Protein AF-A0A9P9EEC3-F1 (afdb_monomer)

Secondary structure (DSSP, 8-state):
--HHHHHHH-HHHHHHHHH-TT---PPPS----EE--TTSSSS-EE-GGG-S----HHHIIIIIHHHHHHHHHHHHHHTT---GGG---PPPPSSHHHHHHHHHHHHHTT--HHHHHHHHHHHHHHHHHS-GGGS-HHHHIIIIIHHHTTSS----HHHHHHHHHHTTS-TTT-

pLDDT: mean 82.29, std 14.38, range [47.62, 96.19]

Organism: NCBI:txid256645

Structure (mmCIF, N/CA/C/O backbone):
data_AF-A0A9P9EEC3-F1
#
_entry.id   AF-A0A9P9EEC3-F1
#
loop_
_atom_site.group_PDB
_atom_site.id
_atom_site.type_symbol
_atom_site.label_atom_id
_atom_site.label_alt_id
_atom_site.label_comp_id
_atom_site.label_asym_id
_atom_site.label_entity_id
_atom_site.label_seq_id
_atom_site.pdbx_PDB_ins_code
_atom_site.Cartn_x
_atom_site.Cartn_y
_atom_site.Cartn_z
_atom_site.occupancy
_atom_site.B_iso_or_equiv
_atom_site.auth_seq_id
_atom_site.auth_comp_id
_atom_site.auth_asym_id
_atom_site.auth_atom_id
_atom_site.pdbx_PDB_model_num
ATOM 1 N N . ILE A 1 1 ? -15.130 5.545 12.408 1.00 82.06 1 ILE A N 1
ATOM 2 C CA . ILE A 1 1 ? -14.610 4.165 12.351 1.00 82.06 1 ILE A CA 1
ATOM 3 C C . ILE A 1 1 ? -14.249 3.782 13.769 1.00 82.06 1 ILE A C 1
ATOM 5 O O . ILE A 1 1 ? -13.413 4.462 14.359 1.00 82.06 1 ILE A O 1
ATOM 9 N N . ASP A 1 2 ? -14.898 2.763 14.319 1.00 87.19 2 ASP A N 1
ATOM 10 C CA . ASP A 1 2 ? -14.586 2.257 15.653 1.00 87.19 2 ASP A CA 1
ATOM 11 C C . ASP A 1 2 ? -13.148 1.716 15.764 1.00 87.19 2 ASP A C 1
ATOM 13 O O . ASP A 1 2 ? -12.596 1.123 14.827 1.00 87.19 2 ASP A O 1
ATOM 17 N N . ARG A 1 3 ? -12.556 1.875 16.951 1.00 87.31 3 ARG A N 1
ATOM 18 C CA . ARG A 1 3 ? -11.206 1.405 17.284 1.00 87.31 3 ARG A CA 1
ATOM 19 C C . ARG A 1 3 ? -11.064 -0.096 17.045 1.00 87.31 3 ARG A C 1
ATOM 21 O O . ARG A 1 3 ? -10.079 -0.529 16.450 1.00 87.31 3 ARG A O 1
ATOM 28 N N . ASN A 1 4 ? -12.057 -0.895 17.435 1.00 86.75 4 ASN A N 1
ATOM 29 C CA . ASN A 1 4 ? -11.988 -2.349 17.272 1.00 86.75 4 ASN A CA 1
ATOM 30 C C . ASN A 1 4 ? -12.071 -2.760 15.798 1.00 86.75 4 ASN A C 1
ATOM 32 O O . ASN A 1 4 ? -11.567 -3.813 15.404 1.00 86.75 4 ASN A O 1
ATOM 36 N N . THR A 1 5 ? -12.712 -1.950 14.955 1.00 87.94 5 THR A N 1
ATOM 37 C CA . THR A 1 5 ? -12.687 -2.150 13.502 1.00 87.94 5 THR A CA 1
ATOM 38 C C . THR A 1 5 ? -11.284 -1.939 12.957 1.00 87.94 5 THR A C 1
ATOM 40 O O . THR A 1 5 ? -10.775 -2.831 12.279 1.00 87.94 5 THR A O 1
ATOM 43 N N . LEU A 1 6 ? -10.621 -0.840 13.324 1.00 88.81 6 LEU A N 1
ATOM 44 C CA . LEU A 1 6 ? -9.242 -0.578 12.907 1.00 88.81 6 LEU A CA 1
ATOM 45 C C . LEU A 1 6 ? -8.282 -1.685 13.361 1.00 88.81 6 LEU A C 1
ATOM 47 O O . LEU A 1 6 ? -7.542 -2.205 12.533 1.00 88.81 6 LEU A O 1
ATOM 51 N N . MET A 1 7 ? -8.355 -2.118 14.624 1.00 88.94 7 MET A N 1
ATOM 52 C CA . MET A 1 7 ? -7.495 -3.186 15.165 1.00 88.94 7 MET A CA 1
ATOM 53 C C . MET A 1 7 ? -7.683 -4.551 14.481 1.00 88.94 7 MET A C 1
ATOM 55 O O . MET A 1 7 ? -6.806 -5.406 14.556 1.00 88.94 7 MET A O 1
ATOM 59 N N . VAL A 1 8 ? -8.825 -4.795 13.833 1.00 87.44 8 VAL A N 1
ATOM 60 C CA . VAL A 1 8 ? -9.035 -6.030 13.057 1.00 87.44 8 VAL A CA 1
ATOM 61 C C . VAL A 1 8 ? -8.481 -5.908 11.644 1.00 87.44 8 VAL A C 1
ATOM 63 O O . VAL A 1 8 ? -8.000 -6.893 11.087 1.00 87.44 8 VAL A O 1
ATOM 66 N N . CYS A 1 9 ? -8.552 -4.719 11.055 1.00 88.56 9 CYS A N 1
ATOM 67 C CA . CYS A 1 9 ? -8.164 -4.504 9.666 1.00 88.56 9 CYS A CA 1
ATOM 68 C C . CYS A 1 9 ? -6.687 -4.122 9.487 1.00 88.56 9 CYS A C 1
ATOM 70 O O . CYS A 1 9 ? -6.190 -4.189 8.365 1.00 88.56 9 CYS A O 1
ATOM 72 N N . SER A 1 10 ? -6.004 -3.705 10.555 1.00 91.88 10 SER A N 1
ATOM 73 C CA . SER A 1 10 ? -4.650 -3.150 10.528 1.00 91.88 10 SER A CA 1
ATOM 74 C C . SER A 1 10 ? -3.812 -3.708 11.681 1.00 91.88 10 SER A C 1
ATOM 76 O O . SER A 1 10 ? -4.183 -3.546 12.846 1.00 91.88 10 SER A O 1
ATOM 78 N N . GLY A 1 11 ? -2.678 -4.340 11.351 1.00 90.19 11 GLY A N 1
ATOM 79 C CA . GLY A 1 11 ? -1.680 -4.787 12.333 1.00 90.19 11 GLY A CA 1
ATOM 80 C C . GLY A 1 11 ? -1.130 -3.618 13.147 1.00 90.19 11 GLY A C 1
ATOM 81 O O . GLY A 1 11 ? -1.226 -3.628 14.371 1.00 90.19 11 GLY A O 1
ATOM 82 N N . LEU A 1 12 ? -0.748 -2.533 12.464 1.00 90.56 12 LEU A N 1
ATOM 83 C CA . LEU A 1 12 ? -0.300 -1.291 13.095 1.00 90.56 12 LEU A CA 1
ATOM 84 C C . LEU A 1 12 ? -1.318 -0.757 14.114 1.00 90.56 12 LEU A C 1
ATOM 86 O O . LEU A 1 12 ? -0.950 -0.382 15.225 1.00 90.56 12 LEU A O 1
ATOM 90 N N . ALA A 1 13 ? -2.602 -0.702 13.748 1.00 91.38 13 ALA A N 1
ATOM 91 C CA . ALA A 1 13 ? -3.648 -0.224 14.647 1.00 91.38 13 ALA A CA 1
ATOM 92 C C . ALA A 1 13 ? -3.801 -1.140 15.863 1.00 91.38 13 ALA A C 1
ATOM 94 O O . ALA A 1 13 ? -3.978 -0.654 16.980 1.00 91.38 13 ALA A O 1
ATOM 95 N N . LYS A 1 14 ? -3.744 -2.459 15.644 1.00 91.94 14 LYS A N 1
ATOM 96 C CA . LYS A 1 14 ? -3.794 -3.453 16.713 1.00 91.94 14 LYS A CA 1
ATOM 97 C C . LYS A 1 14 ? -2.667 -3.214 17.706 1.00 91.94 14 LYS A C 1
ATOM 99 O O . LYS A 1 14 ? -2.951 -3.014 18.881 1.00 91.94 14 LYS A O 1
ATOM 104 N N . ASP A 1 15 ? -1.435 -3.153 17.224 1.00 91.50 15 ASP A N 1
ATOM 105 C CA . ASP A 1 15 ? -0.260 -2.973 18.067 1.00 91.50 15 ASP A CA 1
ATOM 106 C C . ASP A 1 15 ? -0.320 -1.628 18.799 1.00 91.50 15 ASP A C 1
ATOM 108 O O . ASP A 1 15 ? -0.215 -1.584 20.025 1.00 91.50 15 ASP A O 1
ATOM 112 N N . TYR A 1 16 ? -0.601 -0.535 18.085 1.00 92.56 16 TYR A N 1
ATOM 113 C CA . TYR A 1 16 ? -0.680 0.804 18.669 1.00 92.56 16 TYR A CA 1
ATOM 114 C C . TYR A 1 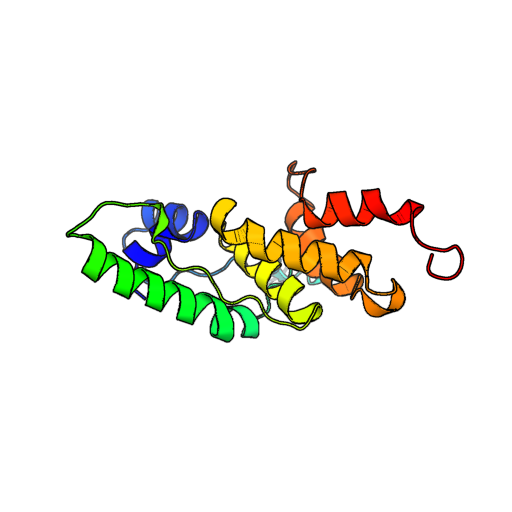16 ? -1.716 0.899 19.797 1.00 92.56 16 TYR A C 1
ATOM 116 O O . TYR A 1 16 ? -1.395 1.358 20.891 1.00 92.56 16 TYR A O 1
ATOM 124 N N . PHE A 1 17 ? -2.953 0.450 19.566 1.00 93.50 17 PHE A N 1
ATOM 125 C CA . PHE A 1 17 ? -4.014 0.539 20.574 1.00 93.50 17 PHE A CA 1
ATOM 126 C C . PHE A 1 17 ? -3.887 -0.508 21.685 1.00 93.50 17 PHE A C 1
ATOM 128 O O . PHE A 1 17 ? -4.435 -0.298 22.766 1.00 93.50 17 PHE A O 1
ATOM 135 N N . THR A 1 18 ? -3.169 -1.613 21.458 1.00 91.81 18 THR A N 1
ATOM 136 C CA . THR A 1 18 ? -2.804 -2.549 22.530 1.00 91.81 18 THR A CA 1
ATOM 137 C C . THR A 1 18 ? -1.846 -1.899 23.528 1.00 91.81 18 THR A C 1
ATOM 139 O O . THR A 1 18 ? -2.042 -2.060 24.730 1.00 91.81 18 THR A O 1
ATOM 142 N N . TRP A 1 19 ? -0.858 -1.131 23.058 1.00 91.50 19 TRP A N 1
ATOM 143 C CA . TRP A 1 19 ? 0.096 -0.436 23.933 1.00 91.50 19 TRP A CA 1
ATOM 144 C C . TRP A 1 19 ? -0.410 0.916 24.459 1.00 91.50 19 TRP A C 1
ATOM 146 O O . TRP A 1 19 ? 0.055 1.373 25.502 1.00 91.50 19 TRP A O 1
ATOM 156 N N . HIS A 1 20 ? -1.374 1.538 23.775 1.00 91.00 20 HIS A N 1
ATOM 157 C CA . HIS A 1 20 ? -1.944 2.844 24.126 1.00 91.00 20 HIS A CA 1
ATOM 158 C C . HIS A 1 20 ? -3.487 2.820 24.162 1.00 91.00 20 HIS A C 1
ATOM 160 O O . HIS A 1 20 ? -4.145 3.428 23.307 1.00 91.00 20 HIS A O 1
ATOM 166 N N . PRO A 1 21 ? -4.100 2.113 25.130 1.00 91.38 21 PRO A N 1
ATOM 167 C CA . PRO A 1 21 ? -5.548 1.893 25.174 1.00 91.38 21 PRO A CA 1
ATOM 168 C C . PRO A 1 21 ? -6.370 3.172 25.398 1.00 91.38 21 PRO A C 1
ATOM 170 O O . PRO A 1 21 ? -7.550 3.211 25.050 1.00 91.38 21 PRO A O 1
ATOM 173 N N . GLU A 1 22 ? -5.775 4.217 25.968 1.00 92.69 22 GLU A N 1
ATOM 174 C CA . GLU A 1 22 ? -6.401 5.518 26.213 1.00 92.69 22 GLU A CA 1
ATOM 175 C C . GLU A 1 22 ? -6.454 6.413 24.967 1.00 92.69 22 GLU A C 1
ATOM 177 O O . GLU A 1 22 ? -7.176 7.413 24.940 1.00 92.69 22 GLU A O 1
ATOM 182 N N . LYS A 1 23 ? -5.686 6.084 23.923 1.00 90.69 23 LYS A N 1
ATOM 183 C CA . LYS A 1 23 ? -5.640 6.882 22.698 1.00 90.69 23 LYS A CA 1
ATOM 184 C C . LYS A 1 23 ? -6.845 6.580 21.814 1.00 90.69 23 LYS A C 1
ATOM 186 O O . LYS A 1 23 ? -7.247 5.436 21.625 1.00 90.69 23 LYS A O 1
ATOM 191 N N . LEU A 1 24 ? -7.386 7.645 21.226 1.00 88.56 24 LEU A N 1
ATOM 192 C CA . LEU A 1 24 ? -8.535 7.590 20.313 1.00 88.56 24 LEU A CA 1
ATOM 193 C C . LEU A 1 24 ? -8.141 7.758 18.842 1.00 88.56 24 LEU A C 1
ATOM 195 O O . LEU A 1 24 ? -8.940 7.488 17.951 1.00 88.56 24 LEU A O 1
ATOM 199 N N . HIS A 1 25 ? -6.912 8.204 18.584 1.00 87.88 25 HIS A N 1
ATOM 200 C CA . HIS A 1 25 ? -6.435 8.534 17.249 1.00 87.88 25 HIS A CA 1
ATOM 201 C C . HIS A 1 25 ? -5.224 7.674 16.911 1.00 87.88 25 HIS A C 1
ATOM 203 O O . HIS A 1 25 ? -4.263 7.625 17.676 1.00 87.88 25 HIS A O 1
ATOM 209 N N . LEU A 1 26 ? -5.277 7.022 15.751 1.00 86.50 26 LEU A N 1
ATOM 210 C CA . LEU A 1 26 ? -4.122 6.369 15.154 1.00 86.50 26 LEU A CA 1
ATOM 211 C C . LEU A 1 26 ? -3.415 7.377 14.250 1.00 86.50 26 LEU A C 1
ATOM 213 O O . LEU A 1 26 ? -4.001 7.868 13.283 1.00 86.50 26 LEU A O 1
ATOM 217 N N . HIS A 1 27 ? -2.153 7.661 14.546 1.00 82.44 27 HIS A N 1
ATOM 218 C CA . HIS A 1 27 ? -1.298 8.427 13.650 1.00 82.44 27 HIS A CA 1
ATOM 219 C C . HIS A 1 27 ? -0.538 7.455 12.754 1.00 82.44 27 HIS A C 1
ATOM 221 O O . HIS A 1 27 ? 0.180 6.588 13.247 1.00 82.44 27 HIS A O 1
ATOM 227 N N . LEU A 1 28 ? -0.696 7.590 11.436 1.00 74.62 28 LEU A N 1
ATOM 228 C CA . LEU A 1 28 ? 0.130 6.833 10.502 1.00 74.62 28 LEU A CA 1
ATOM 229 C C . LEU A 1 28 ? 1.582 7.312 10.602 1.00 74.62 28 LEU A C 1
ATOM 231 O O . LEU A 1 28 ? 1.796 8.517 10.774 1.00 74.62 28 LEU A O 1
ATOM 235 N N . PRO A 1 29 ? 2.572 6.417 10.439 1.00 63.72 29 PRO A N 1
ATOM 236 C CA . PRO A 1 29 ? 3.988 6.765 10.442 1.00 63.72 29 PRO A CA 1
ATOM 237 C C . PRO A 1 29 ? 4.385 7.467 9.133 1.00 63.72 29 PRO A C 1
ATOM 239 O O . PRO A 1 29 ? 5.311 7.062 8.441 1.00 63.72 29 PRO A O 1
ATOM 242 N N . VAL A 1 30 ? 3.688 8.552 8.791 1.00 60.69 30 VAL A N 1
ATOM 243 C CA . VAL A 1 30 ? 4.114 9.556 7.809 1.00 60.69 30 VAL A CA 1
ATOM 244 C C . VAL A 1 30 ? 4.967 10.579 8.556 1.00 60.69 30 VAL A C 1
ATOM 246 O O . VAL A 1 30 ? 4.695 11.776 8.584 1.00 60.69 30 VAL A O 1
ATOM 249 N N . THR A 1 31 ? 5.959 10.089 9.290 1.00 52.91 31 THR A N 1
ATOM 250 C CA . THR A 1 31 ? 6.865 10.938 10.054 1.00 52.91 31 THR A CA 1
ATOM 251 C C . THR A 1 31 ? 8.181 11.001 9.318 1.00 52.91 31 THR A C 1
ATOM 253 O O . THR A 1 31 ? 8.878 9.998 9.181 1.00 52.91 31 THR A O 1
ATOM 256 N N . TYR A 1 32 ? 8.525 12.207 8.870 1.00 52.88 32 TYR A N 1
ATOM 257 C CA . TYR A 1 32 ? 9.890 12.520 8.486 1.00 52.88 32 TYR A CA 1
ATOM 258 C C . TYR A 1 32 ? 10.825 12.146 9.646 1.00 52.88 32 TYR A C 1
ATOM 260 O O . TYR A 1 32 ? 10.536 12.522 10.791 1.00 52.88 32 TYR A O 1
ATOM 268 N N . PRO A 1 33 ? 11.923 11.425 9.386 1.00 51.84 33 PRO A N 1
ATOM 269 C CA . PRO A 1 33 ? 12.913 11.120 10.399 1.00 51.84 33 PRO A CA 1
ATOM 270 C C . PRO A 1 33 ? 13.409 12.405 11.039 1.00 51.84 33 PRO A C 1
ATOM 272 O O . PRO A 1 33 ? 13.699 13.406 10.373 1.00 51.84 33 PRO A O 1
ATOM 275 N N . ARG A 1 34 ? 13.466 12.365 12.366 1.00 54.34 34 ARG A N 1
ATOM 276 C CA . ARG A 1 34 ? 13.983 13.443 13.196 1.00 54.34 34 ARG A CA 1
ATOM 277 C C . ARG A 1 34 ? 15.316 12.973 13.748 1.00 54.34 34 ARG A C 1
ATOM 279 O O . ARG A 1 34 ? 15.363 11.927 14.390 1.00 54.34 34 ARG A O 1
ATOM 286 N N . LYS A 1 35 ? 16.381 13.743 13.535 1.00 52.09 35 LYS A N 1
ATOM 287 C CA . LYS A 1 35 ? 17.654 13.540 14.236 1.00 52.09 35 LYS A CA 1
ATOM 288 C C . LYS A 1 35 ? 17.836 14.648 15.265 1.00 52.09 35 LYS A C 1
ATOM 290 O O . LYS A 1 35 ? 17.524 15.805 14.971 1.00 52.09 35 LYS A O 1
ATOM 295 N N . HIS A 1 36 ? 18.330 14.302 16.452 1.00 53.34 36 HIS A N 1
ATOM 296 C CA . HIS A 1 36 ? 18.789 15.304 17.409 1.00 53.34 36 HIS A CA 1
ATOM 297 C C . HIS A 1 36 ? 19.878 16.157 16.754 1.00 53.34 36 HIS A C 1
ATOM 299 O O . HIS A 1 36 ? 20.818 15.625 16.160 1.00 53.34 36 HIS A O 1
ATOM 305 N N . ALA A 1 37 ? 19.699 17.475 16.790 1.00 56.84 37 ALA A N 1
ATOM 306 C CA . ALA A 1 37 ? 20.731 18.396 16.346 1.00 56.84 37 ALA A CA 1
ATOM 307 C C . ALA A 1 37 ? 21.700 18.601 17.513 1.00 56.84 37 ALA A C 1
ATOM 309 O O . ALA A 1 37 ? 21.364 19.280 18.484 1.00 56.84 37 ALA A O 1
ATOM 310 N N . ASP A 1 38 ? 22.878 17.987 17.433 1.00 57.97 38 ASP A N 1
ATOM 311 C CA . ASP A 1 38 ? 23.921 18.186 18.436 1.00 57.97 38 ASP A CA 1
ATOM 312 C C . ASP A 1 38 ? 24.312 19.671 18.476 1.00 57.97 38 ASP A C 1
ATOM 314 O O . ASP A 1 38 ? 24.753 20.245 17.480 1.00 57.97 38 ASP A O 1
ATOM 318 N N . GLY A 1 39 ? 24.114 20.305 19.634 1.00 59.88 39 GLY A N 1
ATOM 319 C CA . GLY A 1 39 ? 24.606 21.655 19.915 1.00 59.88 39 GLY A CA 1
ATOM 320 C C . GLY A 1 39 ? 23.797 22.831 19.350 1.00 59.88 39 GLY A C 1
ATOM 321 O O . GLY A 1 39 ? 24.302 23.951 19.390 1.00 59.88 39 GLY A O 1
ATOM 322 N N . SER A 1 40 ? 22.567 22.638 18.853 1.00 55.22 40 SER A N 1
ATOM 323 C CA . SER A 1 40 ? 21.706 23.748 18.393 1.00 55.22 40 SER A CA 1
ATOM 324 C C . SER A 1 40 ? 20.512 24.004 19.324 1.00 55.22 40 SER A C 1
ATOM 326 O O . SER A 1 40 ? 20.010 23.084 19.965 1.00 55.22 40 SER A O 1
ATOM 328 N N . THR A 1 41 ? 20.007 25.242 19.374 1.00 58.28 41 THR A N 1
ATOM 329 C CA . THR A 1 41 ? 18.781 25.608 20.117 1.00 58.28 41 THR A CA 1
ATOM 330 C C . THR A 1 41 ? 17.506 24.965 19.553 1.00 58.28 41 THR A C 1
ATOM 332 O O . THR A 1 41 ? 16.475 24.974 20.223 1.00 58.28 41 THR A O 1
ATOM 335 N N . GLN A 1 42 ? 17.553 24.383 18.348 1.00 54.88 42 GLN A N 1
ATOM 336 C CA . GLN A 1 42 ? 16.492 23.533 17.809 1.00 54.88 42 GLN A CA 1
ATOM 337 C C . GLN A 1 42 ? 16.788 22.063 18.132 1.00 54.88 42 GLN A C 1
ATOM 339 O O . GLN A 1 42 ? 17.804 21.514 17.725 1.00 54.88 42 GLN A O 1
ATOM 344 N N . CYS A 1 43 ? 15.882 21.387 18.840 1.00 53.12 43 CYS A N 1
ATOM 345 C CA . CYS A 1 43 ? 16.134 20.032 19.350 1.00 53.12 43 CYS A CA 1
ATOM 346 C C . CYS A 1 43 ? 16.139 18.937 18.263 1.00 53.12 43 CYS A C 1
ATOM 348 O O . CYS A 1 43 ? 16.537 17.805 18.542 1.00 53.12 43 CYS A O 1
ATOM 350 N N . TYR A 1 44 ? 15.678 19.250 17.044 1.00 52.97 44 TYR A N 1
ATOM 351 C CA . TYR A 1 44 ? 15.490 18.289 15.956 1.00 52.97 44 TYR A CA 1
ATOM 352 C C . TYR A 1 44 ? 15.748 18.924 14.587 1.00 52.97 44 TYR A C 1
ATOM 354 O O . TYR A 1 44 ? 15.269 20.022 14.316 1.00 52.97 44 TYR A O 1
ATOM 362 N N . THR A 1 45 ? 16.412 18.190 13.693 1.00 56.75 45 THR A N 1
ATOM 363 C CA . THR A 1 45 ? 16.435 18.480 12.249 1.00 56.75 45 THR A CA 1
ATOM 364 C C . THR A 1 45 ? 15.558 17.474 11.506 1.00 56.75 45 THR A C 1
ATOM 366 O O . THR A 1 45 ? 15.653 16.265 11.729 1.00 56.75 45 THR A O 1
ATOM 369 N N . ILE A 1 46 ? 14.670 17.980 10.644 1.00 56.69 46 ILE A N 1
ATOM 370 C CA . ILE A 1 46 ? 13.834 17.165 9.755 1.00 56.69 46 ILE A CA 1
ATOM 371 C C . ILE A 1 46 ? 14.679 16.810 8.533 1.00 56.69 46 ILE A C 1
ATOM 373 O O . ILE A 1 46 ? 15.032 17.697 7.756 1.00 56.69 46 ILE A O 1
ATOM 377 N N . ARG A 1 47 ? 14.996 15.526 8.344 1.00 56.56 47 ARG A N 1
ATOM 378 C CA . ARG A 1 47 ? 15.671 15.058 7.128 1.00 56.56 47 ARG A CA 1
ATOM 379 C C . ARG A 1 47 ? 14.628 14.640 6.105 1.00 56.56 47 ARG A C 1
ATOM 381 O O . ARG A 1 47 ? 14.013 13.584 6.221 1.00 56.56 47 ARG A O 1
ATOM 388 N N . GLN A 1 48 ? 14.416 15.499 5.111 1.00 50.34 48 GLN A N 1
ATOM 389 C CA . GLN A 1 48 ? 13.455 15.247 4.035 1.00 50.34 48 GLN A CA 1
ATOM 390 C C . GLN A 1 48 ? 13.833 14.003 3.206 1.00 50.34 48 GLN A C 1
ATOM 392 O O . GLN A 1 48 ? 12.940 13.266 2.793 1.00 50.34 48 GLN A O 1
ATOM 397 N N . ASP A 1 49 ? 15.131 13.709 3.065 1.00 49.47 49 ASP A N 1
ATOM 398 C CA . ASP A 1 49 ? 15.647 12.602 2.238 1.00 49.47 49 ASP A CA 1
ATOM 399 C C . ASP A 1 49 ? 15.642 11.222 2.921 1.00 49.47 49 ASP A C 1
ATOM 401 O O . ASP A 1 49 ? 15.902 10.204 2.279 1.00 49.47 49 ASP A O 1
ATOM 405 N N . GLU A 1 50 ? 15.346 11.158 4.221 1.00 55.09 50 GLU A N 1
ATOM 406 C CA . GLU A 1 50 ? 15.346 9.903 4.987 1.00 55.09 50 GLU A CA 1
ATOM 407 C C . GLU A 1 50 ? 13.925 9.332 5.194 1.00 55.09 50 GLU A C 1
ATOM 409 O O . GLU A 1 50 ? 13.754 8.346 5.908 1.00 55.09 50 GLU A O 1
ATOM 414 N N . ALA A 1 51 ? 12.894 9.940 4.594 1.00 58.78 51 ALA A N 1
ATOM 415 C CA . ALA A 1 51 ? 11.489 9.606 4.833 1.00 58.78 51 ALA A CA 1
ATOM 416 C C . ALA A 1 51 ? 11.178 8.093 4.765 1.00 58.78 51 ALA A C 1
ATOM 418 O O . ALA A 1 51 ? 11.498 7.419 3.782 1.00 58.78 51 ALA A O 1
ATOM 419 N N . PHE A 1 52 ? 10.475 7.590 5.792 1.00 65.44 52 PHE A N 1
ATOM 420 C CA . PHE A 1 52 ? 9.693 6.355 5.680 1.00 65.44 52 PHE A CA 1
ATOM 421 C C . PHE A 1 52 ? 8.701 6.535 4.524 1.00 65.44 52 PHE A C 1
ATOM 423 O O . PHE A 1 52 ? 8.218 7.649 4.323 1.00 65.44 52 PHE A O 1
ATOM 430 N N . GLY A 1 53 ? 8.461 5.474 3.745 1.00 75.00 53 GLY A N 1
ATOM 431 C CA . GLY A 1 53 ? 7.737 5.518 2.468 1.00 75.00 53 GLY A CA 1
ATOM 432 C C . GLY A 1 53 ? 6.582 6.529 2.410 1.00 75.00 53 GLY A C 1
ATOM 433 O O . GLY A 1 53 ? 5.804 6.686 3.350 1.00 75.00 53 GLY A O 1
ATOM 434 N N . HIS A 1 54 ? 6.474 7.263 1.302 1.00 81.94 54 HIS A N 1
ATOM 435 C CA . HIS A 1 54 ? 5.431 8.275 1.160 1.00 81.94 54 HIS A CA 1
ATOM 436 C C . HIS A 1 54 ? 4.034 7.634 1.124 1.00 81.94 54 HIS A C 1
ATOM 438 O O . HIS A 1 54 ? 3.774 6.738 0.319 1.00 81.94 54 HIS A O 1
ATOM 444 N N . VAL A 1 55 ? 3.110 8.160 1.932 1.00 82.88 55 VAL A N 1
ATOM 445 C CA . VAL A 1 55 ? 1.697 7.763 1.931 1.00 82.88 55 VAL A CA 1
ATOM 446 C C . VAL A 1 55 ? 0.841 8.951 1.511 1.00 82.88 55 VAL A C 1
ATOM 448 O O . VAL A 1 55 ? 0.805 9.971 2.200 1.00 82.88 55 VAL A O 1
ATOM 451 N N . ALA A 1 56 ? 0.135 8.806 0.389 1.00 83.94 56 ALA A N 1
ATOM 452 C CA . ALA A 1 56 ? -0.799 9.818 -0.087 1.00 83.94 56 ALA A CA 1
ATOM 453 C C . ALA A 1 56 ? -2.101 9.789 0.728 1.00 83.94 56 ALA A C 1
ATOM 455 O O . ALA A 1 56 ? -2.552 8.734 1.186 1.00 83.94 56 ALA A O 1
ATOM 456 N N . ARG A 1 57 ? -2.724 10.957 0.896 1.00 85.44 57 ARG A N 1
ATOM 457 C CA . ARG A 1 57 ? -3.954 11.116 1.684 1.00 85.44 57 ARG A CA 1
ATOM 458 C C . ARG A 1 57 ? -5.177 10.610 0.923 1.00 85.44 57 ARG A C 1
ATOM 460 O O . ARG A 1 57 ? -6.083 10.024 1.513 1.00 85.44 57 ARG A O 1
ATOM 467 N N . GLU A 1 58 ? -5.201 10.842 -0.379 1.00 87.81 58 GLU A N 1
ATOM 468 C CA . GLU A 1 58 ? -6.338 10.622 -1.268 1.00 87.81 58 GLU A CA 1
ATOM 469 C C . GLU A 1 58 ? -6.777 9.146 -1.292 1.00 87.81 58 GLU A C 1
ATOM 471 O O . GLU A 1 58 ? -7.951 8.897 -1.006 1.00 87.81 58 GLU A O 1
ATOM 476 N N . PRO A 1 59 ? -5.882 8.147 -1.467 1.00 86.88 59 PRO A N 1
ATOM 477 C CA . PRO A 1 59 ? -6.287 6.740 -1.472 1.00 86.88 59 PRO A CA 1
ATOM 478 C C . PRO A 1 59 ? -6.836 6.254 -0.128 1.00 86.88 59 PRO A C 1
ATOM 480 O O . PRO A 1 59 ? -7.693 5.369 -0.086 1.00 86.88 59 PRO A O 1
ATOM 483 N N . ILE A 1 60 ? -6.363 6.824 0.988 1.00 88.62 60 ILE A N 1
ATOM 484 C CA . ILE A 1 60 ? -6.894 6.492 2.314 1.00 88.62 60 ILE A CA 1
ATOM 485 C C . ILE A 1 60 ? -8.359 6.918 2.385 1.00 88.62 60 ILE A C 1
ATOM 487 O O . ILE A 1 60 ? -9.215 6.137 2.796 1.00 88.62 60 ILE A O 1
ATOM 491 N N . ILE A 1 61 ? -8.649 8.150 1.971 1.00 90.31 61 ILE A N 1
ATOM 492 C CA . ILE A 1 61 ? -9.995 8.719 2.041 1.00 90.31 61 ILE A CA 1
ATOM 493 C C . ILE A 1 61 ? -10.937 8.039 1.056 1.00 90.31 61 ILE A C 1
ATOM 495 O O . ILE A 1 61 ? -12.076 7.756 1.413 1.00 90.31 61 ILE A O 1
ATOM 499 N N . GLN A 1 62 ? -10.471 7.779 -0.161 1.00 93.06 62 GLN A N 1
ATOM 500 C CA . GLN A 1 62 ? -11.310 7.273 -1.243 1.00 93.06 62 GLN A CA 1
ATOM 501 C C . GLN A 1 62 ? -11.546 5.764 -1.163 1.00 93.06 62 GLN A C 1
ATOM 503 O O . GLN A 1 62 ? -12.639 5.320 -1.489 1.00 93.06 62 GLN A O 1
ATOM 508 N N . HIS A 1 63 ? -10.572 4.974 -0.698 1.00 93.62 63 HIS A N 1
ATOM 509 C CA . HIS A 1 63 ? -10.680 3.510 -0.738 1.00 93.62 63 HIS A CA 1
ATOM 510 C C . HIS A 1 63 ? -10.661 2.864 0.648 1.00 93.62 63 HIS A C 1
ATOM 512 O O . HIS A 1 63 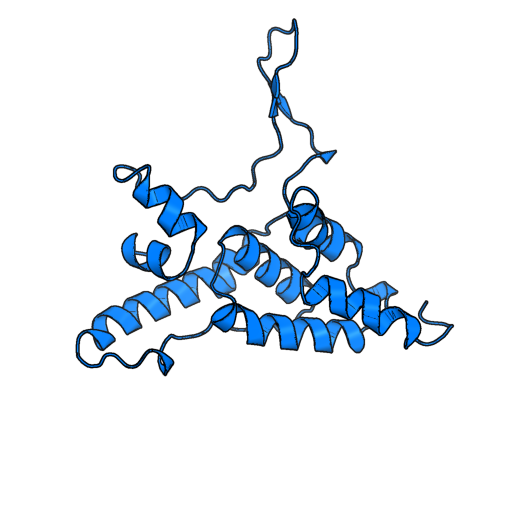? -11.474 1.981 0.927 1.00 93.62 63 HIS A O 1
ATOM 518 N N . LEU A 1 64 ? -9.769 3.297 1.548 1.00 92.12 64 LEU A N 1
ATOM 519 C CA . LEU A 1 64 ? -9.611 2.630 2.846 1.00 92.12 64 LEU A CA 1
ATOM 520 C C . LEU A 1 64 ? -10.695 3.017 3.854 1.00 92.12 64 LEU A C 1
ATOM 522 O O . LEU A 1 64 ? -11.241 2.136 4.511 1.00 92.12 64 LEU A O 1
ATOM 526 N N . ILE A 1 65 ? -11.052 4.299 3.972 1.00 92.44 65 ILE A N 1
ATOM 527 C CA . ILE A 1 65 ? -12.119 4.747 4.883 1.00 92.44 65 ILE A CA 1
ATOM 528 C C . ILE A 1 65 ? -13.473 4.103 4.525 1.00 92.44 65 ILE A C 1
ATOM 530 O O . ILE A 1 65 ? -14.126 3.567 5.433 1.00 92.44 65 ILE A O 1
ATOM 534 N N . PRO A 1 66 ? -13.903 4.074 3.246 1.00 94.50 66 PRO A N 1
ATOM 535 C CA . PRO A 1 66 ? -15.123 3.370 2.861 1.00 94.50 66 PRO A CA 1
ATOM 536 C C . PRO A 1 66 ? -15.044 1.874 3.152 1.00 94.50 66 PRO A C 1
ATOM 538 O O . PRO A 1 66 ? -15.993 1.307 3.694 1.00 94.50 66 PRO A O 1
ATOM 541 N N . TRP A 1 67 ? -13.897 1.246 2.883 1.00 93.38 67 TRP A N 1
ATOM 542 C CA . TRP A 1 67 ? -13.676 -0.161 3.202 1.00 93.38 67 TRP A CA 1
ATOM 543 C C . TRP A 1 67 ? -13.795 -0.447 4.704 1.00 93.38 67 TRP A C 1
ATOM 545 O O . TRP A 1 67 ? -14.537 -1.348 5.091 1.00 93.38 67 TRP A O 1
ATOM 555 N N . PHE A 1 68 ? -13.152 0.342 5.569 1.00 92.19 68 PHE A N 1
ATOM 556 C CA . PHE A 1 68 ? -13.282 0.193 7.020 1.00 92.19 68 PHE A CA 1
ATOM 55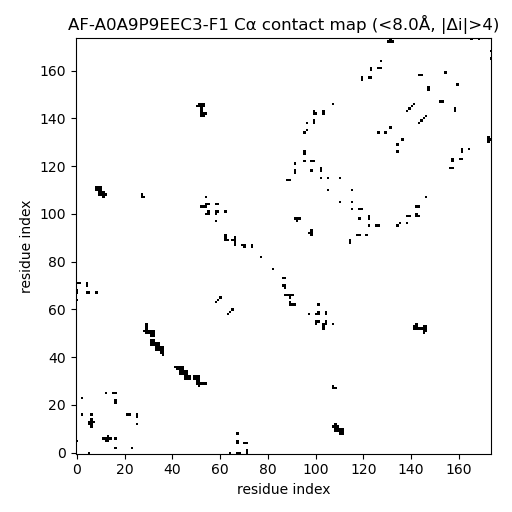7 C C . PHE A 1 68 ? -14.731 0.338 7.480 1.00 92.19 68 PHE A C 1
ATOM 559 O O . PHE A 1 68 ? -15.200 -0.452 8.296 1.00 92.19 68 PHE A O 1
ATOM 566 N N . THR A 1 69 ? -15.461 1.297 6.912 1.00 92.31 69 THR A N 1
ATOM 567 C CA . THR A 1 69 ? -16.886 1.501 7.203 1.00 92.31 69 THR A CA 1
ATOM 568 C C . THR A 1 69 ? -17.728 0.300 6.758 1.00 92.31 69 THR A C 1
ATOM 570 O O . THR A 1 69 ? -18.665 -0.101 7.447 1.00 92.31 69 THR A O 1
ATOM 573 N N . ALA A 1 70 ? -17.394 -0.321 5.624 1.00 90.44 70 ALA A N 1
ATOM 574 C CA . ALA A 1 70 ? -18.046 -1.543 5.165 1.00 90.44 70 ALA A CA 1
ATOM 575 C C . ALA A 1 70 ? -17.746 -2.733 6.088 1.00 90.44 70 ALA A C 1
ATOM 577 O O . ALA A 1 70 ? -18.656 -3.496 6.405 1.00 90.44 70 ALA A O 1
ATOM 578 N N . VAL A 1 71 ? -16.503 -2.878 6.565 1.00 89.25 71 VAL A N 1
ATOM 579 C CA . VAL A 1 71 ? -16.139 -3.915 7.545 1.00 89.25 71 VAL A CA 1
ATOM 580 C C . VAL A 1 71 ? -16.880 -3.702 8.865 1.00 89.25 71 VAL A C 1
ATOM 582 O O . VAL A 1 71 ? -17.370 -4.666 9.442 1.00 89.25 71 VAL A O 1
ATOM 585 N N . GLU A 1 72 ? -17.004 -2.462 9.333 1.00 88.81 72 GLU A N 1
ATOM 586 C CA . GLU A 1 72 ? -17.749 -2.113 10.549 1.00 88.81 72 GLU A CA 1
ATOM 587 C C . GLU A 1 72 ? -19.220 -2.543 10.451 1.00 88.81 72 GLU A C 1
ATOM 589 O O . GLU A 1 72 ? -19.721 -3.259 11.319 1.00 88.81 72 GLU A O 1
ATOM 594 N N . LYS A 1 73 ? -19.885 -2.209 9.338 1.00 86.56 73 LYS A N 1
ATOM 595 C CA . LYS A 1 73 ? -21.262 -2.646 9.048 1.00 86.56 73 LYS A CA 1
ATOM 596 C C . LYS A 1 73 ? -21.377 -4.169 8.917 1.00 86.56 73 LYS A C 1
ATOM 598 O O . LYS A 1 73 ? -22.341 -4.772 9.390 1.00 86.56 73 LYS A O 1
ATOM 603 N N . ALA A 1 74 ? -20.391 -4.811 8.291 1.00 83.31 74 ALA A N 1
ATOM 604 C CA . ALA A 1 74 ? -20.347 -6.264 8.167 1.00 83.31 74 ALA A CA 1
ATOM 605 C C . ALA A 1 74 ? -20.178 -6.936 9.537 1.00 83.31 74 ALA A C 1
ATOM 607 O O . ALA A 1 74 ? -20.836 -7.927 9.812 1.00 83.31 74 ALA A O 1
ATOM 608 N N . LYS A 1 75 ? -19.359 -6.389 10.440 1.00 76.62 75 LYS A N 1
ATOM 609 C CA . LYS A 1 75 ? -19.205 -6.922 11.801 1.00 76.62 75 LYS A CA 1
ATOM 610 C C . LYS A 1 75 ? -20.502 -6.860 12.598 1.00 76.62 75 LYS A C 1
ATOM 612 O O . LYS A 1 75 ? -20.872 -7.866 13.189 1.00 76.62 75 LYS A O 1
ATOM 617 N N . GLN A 1 76 ? -21.212 -5.733 12.541 1.00 69.38 76 GLN A N 1
ATOM 618 C CA . GLN A 1 76 ? -22.523 -5.583 13.185 1.00 69.38 76 GLN A CA 1
ATOM 619 C C . GLN A 1 76 ? -23.550 -6.611 12.675 1.00 69.38 76 GLN A C 1
ATOM 621 O O . GLN A 1 76 ? -24.459 -6.986 13.405 1.00 69.38 76 GLN A O 1
ATOM 626 N N . SER A 1 77 ? -23.393 -7.102 11.441 1.00 63.22 77 SER A N 1
ATOM 627 C CA . SER A 1 77 ? -24.247 -8.149 10.859 1.00 63.22 77 SER A CA 1
ATOM 628 C C . SER A 1 77 ? -23.683 -9.576 10.979 1.00 63.22 77 SER A C 1
ATOM 630 O O . SER A 1 77 ? -24.429 -10.535 10.804 1.00 63.22 77 SER A O 1
ATOM 632 N N . LEU A 1 78 ? -22.393 -9.750 11.294 1.00 57.00 78 LEU A N 1
ATOM 633 C CA . LEU A 1 78 ? -21.700 -11.046 11.400 1.00 57.00 78 LEU A CA 1
ATOM 634 C C . LEU A 1 78 ? -21.688 -11.631 12.820 1.00 57.00 78 LEU A C 1
ATOM 636 O O . LEU A 1 78 ? -21.312 -12.794 12.977 1.00 57.00 78 LEU A O 1
ATOM 640 N N . GLU A 1 79 ? -22.159 -10.906 13.841 1.00 55.97 79 GLU A N 1
ATOM 641 C CA . GLU A 1 79 ? -22.424 -11.482 15.175 1.00 55.97 79 GLU A CA 1
ATOM 642 C C . GLU A 1 79 ? -23.400 -12.679 15.122 1.00 55.97 79 GLU A C 1
ATOM 644 O O . GLU A 1 79 ? -23.445 -13.487 16.046 1.00 55.97 79 GLU A O 1
ATOM 649 N N . THR A 1 80 ? -24.101 -12.874 13.999 1.00 54.62 80 THR A N 1
ATOM 650 C CA . THR A 1 80 ? -24.996 -14.009 13.726 1.00 54.62 80 THR A CA 1
ATOM 651 C C . THR A 1 80 ? -24.390 -15.137 12.872 1.00 54.62 80 THR A C 1
ATOM 653 O O . THR A 1 80 ? -25.001 -16.200 12.786 1.00 54.62 80 THR A O 1
ATOM 656 N N . ASN A 1 81 ? -23.223 -14.978 12.222 1.00 47.62 81 ASN A N 1
ATOM 657 C CA . ASN A 1 81 ? -22.641 -16.040 11.378 1.00 47.62 81 ASN A CA 1
ATOM 658 C C . ASN A 1 81 ? -21.129 -15.848 11.120 1.00 47.62 81 ASN A C 1
ATOM 660 O O . ASN A 1 81 ? -20.719 -14.952 10.385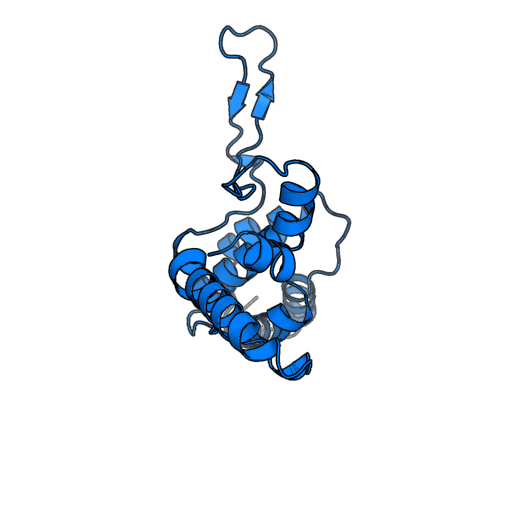 1.00 47.62 81 ASN A O 1
ATOM 664 N N . ARG A 1 82 ? -20.286 -16.713 11.700 1.00 53.44 82 ARG A N 1
ATOM 665 C CA . ARG A 1 82 ? -18.810 -16.616 11.690 1.00 53.44 82 ARG A CA 1
ATOM 666 C C . ARG A 1 82 ? -18.169 -17.180 10.413 1.00 53.44 82 ARG A C 1
ATOM 668 O O . ARG A 1 82 ? -17.381 -18.119 10.497 1.00 53.44 82 ARG A O 1
ATOM 675 N N . ASP A 1 83 ? -18.476 -16.628 9.241 1.00 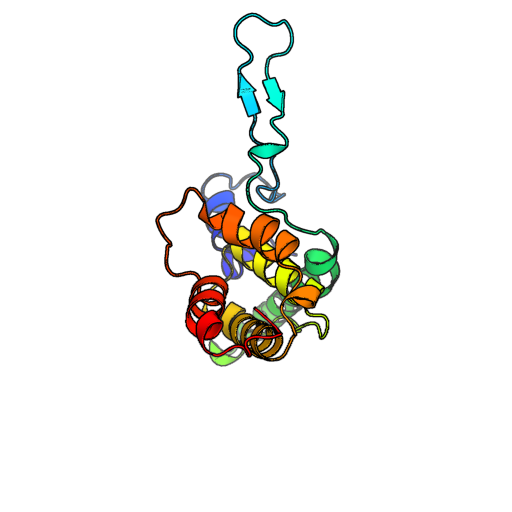56.78 83 ASP A N 1
ATOM 676 C CA . ASP A 1 83 ? -17.802 -17.049 8.002 1.00 56.78 83 ASP A CA 1
ATOM 677 C C . ASP A 1 83 ? -16.728 -16.027 7.558 1.00 56.78 83 ASP A C 1
ATOM 679 O O . ASP A 1 83 ? -17.068 -14.942 7.071 1.00 56.78 83 ASP A O 1
ATOM 683 N N . PRO A 1 84 ? -15.422 -16.329 7.708 1.00 53.19 84 PRO A N 1
ATOM 684 C CA . PRO A 1 84 ? -14.330 -15.401 7.395 1.00 53.19 84 PRO A CA 1
ATOM 685 C C . PRO A 1 84 ? -14.224 -15.036 5.903 1.00 53.19 84 PRO A C 1
ATOM 687 O O . PRO A 1 84 ? -13.543 -14.072 5.554 1.00 53.19 84 PRO A O 1
ATOM 690 N N . LYS A 1 85 ? -14.920 -15.749 5.005 1.00 56.56 85 LYS A N 1
ATOM 691 C CA . LYS A 1 85 ? -14.962 -15.433 3.565 1.00 56.56 85 LYS A CA 1
ATOM 692 C C . LYS A 1 85 ? -15.818 -14.207 3.213 1.00 56.56 85 LYS A C 1
ATOM 694 O O . LYS A 1 85 ? -15.753 -13.752 2.075 1.00 56.56 85 LYS A O 1
ATOM 699 N N . LYS A 1 86 ? -16.587 -13.652 4.158 1.00 68.19 86 LYS A N 1
ATOM 700 C CA . LYS A 1 86 ? -17.481 -12.497 3.938 1.00 68.19 86 LYS A CA 1
ATOM 701 C C . LYS A 1 86 ? -16.866 -11.127 4.249 1.00 68.19 86 LYS A C 1
ATOM 703 O O . LYS A 1 86 ? -17.579 -10.129 4.188 1.00 68.19 86 LYS A O 1
ATOM 708 N N . ILE A 1 87 ? -15.576 -11.044 4.589 1.00 76.00 87 ILE A N 1
ATOM 709 C CA . ILE A 1 87 ? -14.943 -9.745 4.865 1.00 76.00 87 ILE A CA 1
ATOM 710 C C . ILE A 1 87 ? -14.941 -8.915 3.568 1.00 76.00 87 ILE A C 1
ATOM 712 O O . ILE A 1 87 ? -14.375 -9.372 2.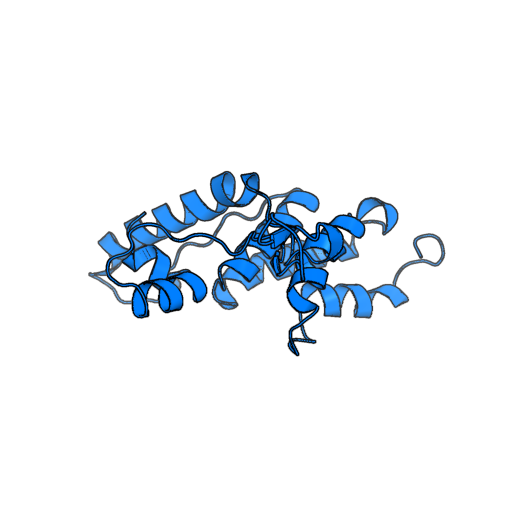567 1.00 76.00 87 ILE A O 1
ATOM 716 N N . PRO A 1 88 ? -15.562 -7.718 3.557 1.00 86.31 88 PRO A N 1
ATOM 717 C CA . PRO A 1 88 ? -15.575 -6.870 2.374 1.00 86.31 88 PRO A CA 1
ATOM 718 C C . PRO A 1 88 ? -14.148 -6.469 2.006 1.00 86.31 88 PRO A C 1
ATOM 720 O O . PRO A 1 88 ? -13.266 -6.392 2.864 1.00 86.31 88 PRO A O 1
ATOM 723 N N . ARG A 1 89 ? -13.913 -6.228 0.717 1.00 87.25 89 ARG A N 1
ATOM 724 C CA . ARG A 1 89 ? -12.599 -5.857 0.187 1.00 87.25 89 ARG A CA 1
ATOM 725 C C . ARG A 1 89 ? -12.592 -4.392 -0.244 1.00 87.25 89 ARG A C 1
ATOM 727 O O . ARG A 1 89 ? -13.645 -3.885 -0.628 1.00 87.25 89 ARG A O 1
ATOM 734 N N . PRO A 1 90 ? -11.435 -3.722 -0.169 1.00 89.88 90 PRO A N 1
ATOM 735 C CA . PRO A 1 90 ? -11.285 -2.382 -0.707 1.00 89.88 90 PRO A CA 1
ATOM 736 C C . PRO A 1 90 ? -11.453 -2.410 -2.227 1.00 89.88 90 PRO A C 1
ATOM 738 O O . PRO A 1 90 ? -11.031 -3.357 -2.895 1.00 89.88 90 PRO A O 1
ATOM 741 N N . GLU A 1 91 ? -12.078 -1.363 -2.752 1.00 93.00 91 GLU A N 1
ATOM 742 C CA . GLU A 1 91 ? -12.181 -1.141 -4.189 1.00 93.00 91 GLU A CA 1
ATOM 743 C C . GLU A 1 91 ? -10.790 -0.884 -4.776 1.00 93.00 91 GLU A C 1
ATOM 745 O O . GLU A 1 91 ? -9.969 -0.186 -4.175 1.00 93.00 91 GLU A O 1
ATOM 750 N N . ILE A 1 92 ? -10.515 -1.488 -5.930 1.00 93.81 92 ILE A N 1
ATOM 751 C CA . ILE A 1 92 ? -9.228 -1.359 -6.609 1.00 93.81 92 ILE A CA 1
ATOM 752 C C . ILE A 1 92 ? -9.361 -0.239 -7.645 1.00 93.81 92 ILE A C 1
ATOM 754 O O . ILE A 1 92 ? -10.171 -0.387 -8.557 1.00 93.81 92 ILE A O 1
ATOM 758 N N . PRO A 1 93 ? -8.574 0.844 -7.547 1.00 94.56 93 PRO A N 1
ATOM 759 C CA . PRO A 1 93 ? -8.620 1.931 -8.520 1.00 94.56 93 PRO A CA 1
ATOM 760 C C . PRO A 1 93 ? -8.086 1.488 -9.883 1.00 94.56 93 PRO A C 1
ATOM 762 O O . PRO A 1 93 ? -7.222 0.614 -9.953 1.00 94.56 93 PRO A O 1
ATOM 765 N N . ASP A 1 94 ? -8.516 2.135 -10.968 1.00 92.88 94 ASP A N 1
ATOM 766 C CA . ASP A 1 94 ? -8.070 1.833 -12.339 1.00 92.88 94 ASP A CA 1
ATOM 767 C C . ASP A 1 94 ? -6.698 2.438 -12.677 1.00 92.88 94 ASP A C 1
ATOM 769 O O . ASP A 1 94 ? -5.892 1.834 -13.399 1.00 92.88 94 ASP A O 1
ATOM 773 N N . SER A 1 95 ? -6.386 3.600 -12.104 1.00 94.69 95 SER A N 1
ATOM 774 C CA . SER A 1 95 ? -5.119 4.294 -12.326 1.00 94.69 95 SER A CA 1
ATOM 775 C C . SER A 1 95 ? -3.944 3.544 -11.696 1.00 94.69 95 SER A C 1
ATOM 777 O O . SER A 1 95 ? -4.001 3.128 -10.538 1.00 94.69 95 SER A O 1
ATOM 779 N N . LEU A 1 96 ? -2.842 3.403 -12.443 1.00 94.31 96 LEU A N 1
ATOM 780 C CA . LEU A 1 96 ? -1.616 2.785 -11.929 1.00 94.31 96 LEU A CA 1
ATOM 781 C C . LEU A 1 96 ? -1.073 3.555 -10.718 1.00 94.31 96 LEU A C 1
ATOM 783 O O . LEU A 1 96 ? -0.680 2.954 -9.720 1.00 94.31 96 LEU A O 1
ATOM 787 N N . LEU A 1 97 ? -1.085 4.886 -10.802 1.00 93.25 97 LEU A N 1
ATOM 788 C CA . LEU A 1 97 ? -0.595 5.765 -9.747 1.00 93.25 97 LEU A CA 1
ATOM 789 C C . LEU A 1 97 ? -1.390 5.578 -8.448 1.00 93.25 97 LEU A C 1
ATOM 791 O O . LEU A 1 97 ? -0.810 5.423 -7.373 1.00 93.25 97 LEU A O 1
ATOM 795 N N . GLU A 1 98 ? -2.717 5.530 -8.552 1.00 94.00 98 GLU A N 1
ATOM 796 C CA . GLU A 1 98 ? -3.592 5.312 -7.398 1.00 94.00 98 GLU A CA 1
ATOM 797 C C . GLU A 1 98 ? -3.397 3.920 -6.798 1.00 94.00 98 GLU A C 1
ATOM 799 O O . GLU A 1 98 ? -3.323 3.799 -5.576 1.00 94.00 98 GLU A O 1
ATOM 804 N N . LYS A 1 99 ? -3.219 2.876 -7.625 1.00 95.88 99 LYS A N 1
ATOM 805 C CA . LYS A 1 99 ? -2.900 1.527 -7.131 1.00 95.88 99 LYS A CA 1
ATOM 806 C C . LYS A 1 99 ? -1.602 1.508 -6.321 1.00 95.88 99 LYS A C 1
ATOM 808 O O . LYS A 1 99 ? -1.569 0.877 -5.266 1.00 95.88 99 LYS A O 1
ATOM 813 N N . ILE A 1 100 ? -0.554 2.200 -6.781 1.00 94.94 100 ILE A N 1
ATOM 814 C CA . ILE A 1 100 ? 0.732 2.294 -6.066 1.00 94.94 100 ILE A CA 1
ATOM 815 C C . ILE A 1 100 ? 0.528 2.952 -4.699 1.00 94.94 100 ILE A C 1
ATOM 817 O O . ILE A 1 100 ? 0.964 2.410 -3.682 1.00 94.94 100 ILE A O 1
ATOM 821 N N . HIS A 1 101 ? -0.163 4.092 -4.652 1.00 93.25 101 HIS A N 1
ATOM 822 C CA . HIS A 1 101 ? -0.386 4.800 -3.394 1.00 93.25 101 HIS A CA 1
ATOM 823 C C . HIS A 1 101 ? -1.324 4.050 -2.442 1.00 93.25 101 HIS A C 1
ATOM 825 O O . HIS A 1 101 ? -1.088 4.047 -1.234 1.00 93.25 101 HIS A O 1
ATOM 831 N N . LEU A 1 102 ? -2.355 3.383 -2.963 1.00 94.94 102 LEU A N 1
ATOM 832 C CA . LEU A 1 102 ? -3.235 2.537 -2.163 1.00 94.94 102 LEU A CA 1
ATOM 833 C C . LEU A 1 102 ? -2.465 1.354 -1.568 1.00 94.94 102 LEU A C 1
ATOM 835 O O . LEU A 1 102 ? -2.623 1.054 -0.386 1.00 94.94 102 LEU A O 1
ATOM 839 N N . TYR A 1 103 ? -1.598 0.717 -2.358 1.00 95.25 103 TYR A N 1
ATOM 840 C CA . TYR A 1 103 ? -0.756 -0.373 -1.876 1.00 95.25 103 TYR A CA 1
ATOM 841 C C . TYR A 1 103 ? 0.197 0.111 -0.781 1.00 95.25 103 TYR A C 1
ATOM 843 O O . TYR A 1 103 ? 0.268 -0.503 0.280 1.00 95.25 103 TYR A O 1
ATOM 851 N N . ALA A 1 104 ? 0.844 1.262 -0.979 1.00 92.25 104 ALA A N 1
ATOM 852 C CA . ALA A 1 104 ? 1.685 1.884 0.038 1.00 92.25 104 ALA A CA 1
ATOM 853 C C . ALA A 1 104 ? 0.911 2.165 1.337 1.00 92.25 104 ALA A C 1
ATOM 855 O O . ALA A 1 104 ? 1.362 1.802 2.420 1.00 92.25 104 ALA A O 1
ATOM 856 N N . ALA A 1 105 ? -0.298 2.725 1.249 1.00 91.88 105 ALA A N 1
ATOM 857 C CA . ALA A 1 105 ? -1.139 2.945 2.424 1.00 91.88 105 ALA A CA 1
ATOM 858 C C . ALA A 1 105 ? -1.476 1.628 3.151 1.00 91.88 105 ALA A C 1
ATOM 860 O O . ALA A 1 105 ? -1.415 1.571 4.379 1.00 91.88 105 ALA A O 1
ATOM 861 N N . MET A 1 106 ? -1.778 0.555 2.410 1.00 93.38 106 MET A N 1
ATOM 862 C CA . MET A 1 106 ? -2.022 -0.775 2.982 1.00 93.38 106 MET A CA 1
ATOM 863 C C . MET A 1 106 ? -0.786 -1.383 3.649 1.00 93.38 106 MET A C 1
ATOM 865 O O . MET A 1 106 ? -0.938 -2.072 4.657 1.00 93.38 106 MET A O 1
ATOM 869 N N . LEU A 1 107 ? 0.413 -1.131 3.115 1.00 91.56 107 LEU A N 1
ATOM 870 C CA . LEU A 1 107 ? 1.676 -1.546 3.728 1.00 91.56 107 LEU A CA 1
ATOM 871 C C . LEU A 1 107 ? 1.896 -0.838 5.065 1.00 91.56 107 LEU A C 1
ATOM 873 O O . LEU A 1 107 ? 2.110 -1.507 6.070 1.00 91.56 107 LEU A O 1
ATOM 877 N N . HIS A 1 108 ? 1.762 0.491 5.100 1.00 88.62 108 HIS A N 1
ATOM 878 C CA . HIS A 1 108 ? 1.929 1.270 6.332 1.00 88.62 108 HIS A CA 1
ATOM 879 C C . HIS A 1 108 ? 0.897 0.920 7.406 1.00 88.62 108 HIS A C 1
ATOM 881 O O . HIS A 1 108 ? 1.198 0.986 8.591 1.00 88.62 108 HIS A O 1
ATOM 887 N N . LEU A 1 109 ? -0.318 0.552 7.005 1.00 90.88 109 LEU A N 1
ATOM 888 C CA . LEU A 1 109 ? -1.357 0.074 7.914 1.00 90.88 109 LEU A CA 1
ATOM 889 C C . LEU A 1 109 ? -1.209 -1.407 8.279 1.00 90.88 109 LEU A C 1
ATOM 891 O O . LEU A 1 109 ? -2.009 -1.906 9.066 1.00 90.88 109 LEU A O 1
ATOM 895 N N . GLU A 1 110 ? -0.246 -2.125 7.706 1.00 91.31 110 GLU A N 1
ATOM 896 C CA . GLU A 1 110 ? -0.090 -3.571 7.875 1.00 91.31 110 GLU A CA 1
ATOM 897 C C . GLU A 1 110 ? -1.407 -4.327 7.642 1.00 91.31 110 GLU A C 1
ATOM 899 O O . GLU A 1 110 ? -1.835 -5.181 8.425 1.00 91.31 110 GLU A O 1
ATOM 904 N N . VAL A 1 111 ? -2.103 -3.971 6.561 1.00 92.25 111 VAL A N 1
ATOM 905 C CA . VAL A 1 111 ? -3.335 -4.654 6.160 1.00 92.25 111 VAL A CA 1
ATOM 906 C C . VAL A 1 111 ? -3.003 -6.121 5.854 1.00 92.25 111 VAL A C 1
ATOM 908 O O . VAL A 1 111 ? -2.015 -6.383 5.170 1.00 92.25 111 VAL A O 1
ATOM 911 N N . PRO A 1 112 ? -3.803 -7.109 6.285 1.00 90.50 112 PRO A N 1
ATOM 912 C CA . PRO A 1 112 ? -3.495 -8.513 6.032 1.00 90.50 112 PRO A CA 1
ATOM 913 C C . PRO A 1 112 ? -3.286 -8.846 4.547 1.00 90.50 112 PRO A C 1
ATOM 915 O O . PRO A 1 112 ? -4.051 -8.419 3.678 1.00 90.50 112 PRO A O 1
ATOM 918 N N . ARG A 1 113 ? -2.290 -9.691 4.242 1.00 89.38 113 ARG A N 1
ATOM 919 C CA . ARG A 1 113 ? -1.912 -10.039 2.856 1.00 89.38 113 ARG A CA 1
ATOM 920 C C . ARG A 1 113 ? -3.063 -10.597 2.014 1.00 89.38 113 ARG A C 1
ATOM 922 O O . ARG A 1 113 ? -3.128 -10.314 0.823 1.00 89.38 113 ARG A O 1
ATOM 929 N N . PHE A 1 114 ? -4.000 -11.341 2.606 1.00 89.31 114 PHE A N 1
ATOM 930 C CA . PHE A 1 114 ? -5.156 -11.874 1.871 1.00 89.31 114 PHE A CA 1
ATOM 931 C C . PHE A 1 114 ? -6.122 -10.779 1.377 1.00 89.31 114 PHE A C 1
ATOM 933 O O . PHE A 1 114 ? -6.816 -10.997 0.384 1.00 89.31 114 PHE A O 1
ATOM 940 N N . ILE A 1 115 ? -6.149 -9.613 2.037 1.00 91.50 115 ILE A N 1
ATOM 941 C CA . ILE A 1 115 ? -6.887 -8.423 1.590 1.00 91.50 115 ILE A CA 1
ATOM 942 C C . ILE A 1 115 ? -6.088 -7.662 0.531 1.00 91.50 115 ILE A C 1
ATOM 944 O O . ILE A 1 115 ? -6.672 -7.202 -0.443 1.00 91.50 115 ILE A O 1
ATOM 948 N N . GLN A 1 116 ? -4.763 -7.560 0.690 1.00 93.62 116 GLN A N 1
ATOM 949 C CA . GLN A 1 116 ? -3.895 -6.868 -0.273 1.00 93.62 116 GLN A CA 1
ATOM 950 C C . GLN A 1 116 ? -3.782 -7.604 -1.618 1.00 93.62 116 GLN A C 1
ATOM 952 O O . GLN A 1 116 ? -3.558 -6.974 -2.648 1.00 93.62 116 GLN A O 1
ATOM 957 N N . ARG A 1 117 ? -3.914 -8.937 -1.623 1.00 93.56 117 ARG A N 1
ATOM 958 C CA . ARG A 1 117 ? -3.623 -9.799 -2.780 1.00 93.56 117 ARG A CA 1
ATOM 959 C C . ARG A 1 117 ? -4.285 -9.360 -4.099 1.00 93.56 117 ARG A C 1
ATOM 961 O O . ARG A 1 117 ? -3.558 -9.278 -5.083 1.00 93.56 117 ARG A O 1
ATOM 968 N N . PRO A 1 118 ? -5.587 -9.024 -4.157 1.00 94.69 118 PRO A N 1
ATOM 969 C CA . PRO A 1 118 ? -6.211 -8.555 -5.396 1.00 94.69 118 PRO A CA 1
ATOM 970 C C . PRO A 1 118 ? -5.587 -7.267 -5.937 1.00 94.69 118 PRO A C 1
ATOM 972 O O . PRO A 1 118 ? -5.391 -7.134 -7.141 1.00 94.69 118 PRO A O 1
ATOM 975 N N . LEU A 1 119 ? -5.238 -6.329 -5.050 1.00 96.19 119 LEU A N 1
ATOM 976 C CA . LEU A 1 119 ? -4.559 -5.095 -5.437 1.00 96.19 119 LEU A CA 1
ATOM 977 C C . LEU A 1 119 ? -3.146 -5.388 -5.941 1.00 96.19 119 LEU A C 1
ATOM 979 O O . LEU A 1 119 ? -2.748 -4.829 -6.956 1.00 96.19 119 LEU A O 1
ATOM 983 N N . ILE A 1 120 ? -2.410 -6.281 -5.271 1.00 95.44 120 ILE A N 1
ATOM 984 C CA . ILE A 1 120 ? -1.079 -6.719 -5.711 1.00 95.44 120 ILE A CA 1
ATOM 985 C C . ILE A 1 120 ? -1.167 -7.321 -7.117 1.00 95.44 120 ILE A C 1
ATOM 987 O O . ILE A 1 120 ? -0.404 -6.923 -7.992 1.00 95.44 120 ILE A O 1
ATOM 991 N N . GLU A 1 121 ? -2.109 -8.233 -7.362 1.00 94.81 121 GLU A N 1
ATOM 992 C CA . GLU A 1 121 ? -2.330 -8.869 -8.669 1.00 94.81 121 GLU A CA 1
ATOM 993 C C . GLU A 1 121 ? -2.698 -7.834 -9.748 1.00 94.81 121 GLU A C 1
ATOM 995 O O . GLU A 1 121 ? -2.117 -7.833 -10.832 1.00 94.81 121 GLU A O 1
ATOM 1000 N N . ALA A 1 122 ? -3.596 -6.893 -9.448 1.00 95.94 122 ALA A N 1
ATOM 1001 C CA . ALA A 1 122 ? -3.973 -5.837 -10.386 1.00 95.94 122 ALA A CA 1
ATOM 1002 C C . ALA A 1 122 ? -2.809 -4.874 -10.691 1.00 95.94 122 ALA A C 1
ATOM 1004 O O . ALA A 1 122 ? -2.574 -4.520 -11.847 1.00 95.94 122 ALA A O 1
ATOM 1005 N N . LEU A 1 123 ? -2.062 -4.464 -9.662 1.00 95.56 123 LEU A N 1
ATOM 1006 C CA . LEU A 1 123 ? -0.913 -3.566 -9.775 1.00 95.56 123 LEU A CA 1
ATOM 1007 C C . LEU A 1 123 ? 0.209 -4.212 -10.589 1.00 95.56 123 LEU A C 1
ATOM 1009 O O . LEU A 1 123 ? 0.738 -3.607 -11.516 1.00 95.56 123 LEU A O 1
ATOM 1013 N N . THR A 1 124 ? 0.538 -5.461 -10.281 1.00 93.50 124 THR A N 1
ATOM 1014 C CA . THR A 1 124 ? 1.576 -6.219 -10.980 1.00 93.50 124 THR A CA 1
ATOM 1015 C C . THR A 1 124 ? 1.252 -6.449 -12.454 1.00 93.50 124 THR A C 1
ATOM 1017 O O . THR A 1 124 ? 2.102 -6.213 -13.314 1.00 93.50 124 THR A O 1
ATOM 1020 N N . GLN A 1 125 ? 0.015 -6.840 -12.768 1.00 93.00 125 GLN A N 1
ATOM 1021 C CA . GLN A 1 125 ? -0.438 -6.987 -14.152 1.00 93.00 125 GLN A CA 1
ATOM 1022 C C . GLN A 1 125 ? -0.375 -5.664 -14.921 1.00 93.00 125 GLN A C 1
ATOM 1024 O O . GLN A 1 125 ? 0.054 -5.642 -16.076 1.00 93.00 125 GLN A O 1
ATOM 1029 N N . GLN A 1 126 ? -0.780 -4.556 -14.296 1.00 94.06 126 GLN A N 1
ATOM 1030 C CA . GLN A 1 126 ? -0.726 -3.244 -14.933 1.00 94.06 126 GLN A CA 1
ATOM 1031 C C . GLN A 1 126 ? 0.716 -2.772 -15.138 1.00 94.06 126 GLN A C 1
ATOM 1033 O O . GLN A 1 126 ? 1.030 -2.273 -16.217 1.00 94.06 126 GLN A O 1
ATOM 1038 N N . LEU A 1 127 ? 1.609 -2.978 -14.165 1.00 92.56 127 LEU A N 1
ATOM 1039 C CA . LEU A 1 127 ? 3.032 -2.653 -14.300 1.00 92.56 127 LEU A CA 1
ATOM 1040 C C . LEU A 1 127 ? 3.682 -3.410 -15.454 1.00 92.56 127 LEU A C 1
ATOM 1042 O O . LEU A 1 127 ? 4.424 -2.805 -16.221 1.00 92.56 127 LEU A O 1
ATOM 1046 N N . TYR A 1 128 ? 3.377 -4.699 -15.607 1.00 89.56 128 TYR A N 1
ATOM 1047 C CA . TYR A 1 128 ? 3.904 -5.511 -16.703 1.00 89.56 128 TYR A CA 1
ATOM 1048 C C . TYR A 1 128 ? 3.455 -5.006 -18.082 1.00 89.56 128 TYR A C 1
ATOM 1050 O O . TYR A 1 128 ? 4.242 -4.986 -19.022 1.00 89.56 128 TYR A O 1
ATOM 1058 N N . ARG A 1 129 ? 2.197 -4.565 -18.204 1.00 90.12 129 ARG A N 1
ATOM 1059 C CA . ARG A 1 129 ? 1.625 -4.067 -19.468 1.00 90.12 129 ARG A CA 1
ATOM 1060 C C . ARG A 1 129 ? 1.995 -2.619 -19.793 1.00 90.12 129 ARG A C 1
ATOM 1062 O O . ARG A 1 129 ? 1.827 -2.193 -20.932 1.00 90.12 129 ARG A O 1
ATOM 1069 N N . THR A 1 130 ? 2.431 -1.846 -18.802 1.00 92.38 130 THR A N 1
ATOM 1070 C CA . THR A 1 130 ? 2.725 -0.419 -18.963 1.00 92.38 130 THR A CA 1
ATOM 1071 C C . THR A 1 130 ? 4.193 -0.233 -19.371 1.00 92.38 130 THR A C 1
ATOM 1073 O O . THR A 1 130 ? 5.064 -0.832 -18.734 1.00 92.38 130 THR A O 1
ATOM 1076 N N . PRO A 1 131 ? 4.499 0.594 -20.392 1.00 91.94 131 PRO A N 1
ATOM 1077 C CA . PRO A 1 131 ? 5.877 0.950 -20.739 1.00 91.94 131 PRO A CA 1
ATOM 1078 C C . PRO A 1 131 ? 6.619 1.578 -19.556 1.00 91.94 131 PRO A C 1
ATOM 1080 O O . PRO A 1 131 ? 6.015 2.351 -18.807 1.00 91.94 131 PRO A O 1
ATOM 1083 N N . LEU A 1 132 ? 7.920 1.319 -19.405 1.00 90.81 132 LEU A N 1
ATOM 1084 C CA . LEU A 1 132 ? 8.704 1.727 -18.226 1.00 90.81 132 LEU A CA 1
ATOM 1085 C C . LEU A 1 132 ? 8.637 3.230 -17.953 1.00 90.81 132 LEU A C 1
ATOM 1087 O O . LEU A 1 132 ? 8.448 3.643 -16.806 1.00 90.81 132 LEU A O 1
ATOM 1091 N N . ARG A 1 133 ? 8.684 4.046 -19.011 1.00 90.50 133 ARG A N 1
ATOM 1092 C CA . ARG A 1 133 ? 8.540 5.511 -18.931 1.00 90.50 133 ARG A CA 1
ATOM 1093 C C . ARG A 1 133 ? 7.246 5.978 -18.248 1.00 90.50 133 ARG A C 1
ATOM 1095 O O . ARG A 1 133 ? 7.210 7.070 -17.696 1.00 90.50 133 ARG A O 1
ATOM 1102 N N . ASN A 1 134 ? 6.208 5.142 -18.257 1.00 92.44 134 ASN A N 1
ATOM 1103 C CA . ASN A 1 134 ? 4.888 5.420 -17.690 1.00 92.44 134 ASN A CA 1
ATOM 1104 C C . ASN A 1 134 ? 4.601 4.601 -16.417 1.00 92.44 134 ASN A C 1
ATOM 1106 O O . ASN A 1 134 ? 3.514 4.704 -15.858 1.00 92.44 134 ASN A O 1
ATOM 1110 N N . CYS A 1 135 ? 5.551 3.799 -15.922 1.00 91.88 135 CYS A N 1
ATOM 1111 C CA . CYS A 1 135 ? 5.360 2.971 -14.726 1.00 91.88 135 CYS A CA 1
ATOM 1112 C C . CYS A 1 135 ? 5.426 3.750 -13.401 1.00 91.88 135 CYS A C 1
ATOM 1114 O O . CYS A 1 135 ? 5.339 3.139 -12.340 1.00 91.88 135 CYS A O 1
ATOM 1116 N N . HIS A 1 136 ? 5.604 5.076 -13.436 1.00 92.38 136 HIS A N 1
ATOM 1117 C CA . HIS A 1 136 ? 5.767 5.911 -12.240 1.00 92.38 136 HIS A CA 1
ATOM 1118 C C . HIS A 1 136 ? 6.868 5.393 -11.292 1.00 92.38 136 HIS A C 1
ATOM 1120 O O . HIS A 1 136 ? 6.681 5.344 -10.076 1.00 92.38 136 HIS A O 1
ATOM 1126 N N . LEU A 1 137 ? 8.033 5.021 -11.840 1.00 91.19 137 LEU A N 1
ATOM 1127 C CA . LEU A 1 137 ? 9.132 4.390 -11.090 1.00 91.19 137 LEU A CA 1
ATOM 1128 C C . LEU A 1 137 ? 9.560 5.192 -9.855 1.00 91.19 137 LEU A C 1
ATOM 1130 O O . LEU A 1 137 ? 9.752 4.622 -8.786 1.00 91.19 137 LEU A O 1
ATOM 1134 N N . THR A 1 138 ? 9.615 6.520 -9.964 1.00 89.12 138 THR A N 1
ATOM 1135 C CA . THR A 1 138 ? 9.928 7.407 -8.835 1.00 89.12 138 THR A CA 1
ATOM 1136 C C . THR A 1 138 ? 8.911 7.291 -7.697 1.00 89.12 138 THR A C 1
ATOM 1138 O O . THR A 1 138 ? 9.269 7.424 -6.530 1.00 89.12 138 THR A O 1
ATOM 1141 N N . VAL A 1 139 ? 7.638 7.038 -8.009 1.00 90.56 139 VAL A N 1
ATOM 1142 C CA . VAL A 1 139 ? 6.588 6.853 -6.997 1.00 90.56 139 VAL A CA 1
ATOM 1143 C C . VAL A 1 139 ? 6.723 5.479 -6.346 1.00 90.56 139 VAL A C 1
ATOM 1145 O O . VAL A 1 139 ? 6.676 5.385 -5.124 1.00 90.56 139 VAL A O 1
ATOM 1148 N N . ILE A 1 140 ? 6.976 4.428 -7.132 1.00 91.31 140 ILE A N 1
ATOM 1149 C CA . ILE A 1 140 ? 7.263 3.080 -6.609 1.00 91.31 140 ILE A CA 1
ATOM 1150 C C . ILE A 1 140 ? 8.456 3.120 -5.654 1.00 91.31 140 ILE A C 1
ATOM 1152 O O . ILE A 1 140 ? 8.385 2.563 -4.559 1.00 91.31 140 ILE A O 1
ATOM 1156 N N . GLU A 1 141 ? 9.526 3.815 -6.037 1.00 89.00 141 GLU A N 1
ATOM 1157 C CA . GLU A 1 141 ? 10.707 3.978 -5.199 1.00 89.00 141 GLU A CA 1
ATOM 1158 C C . GLU A 1 141 ? 10.358 4.702 -3.892 1.00 89.00 141 GLU A C 1
ATOM 1160 O O . GLU A 1 141 ? 10.584 4.167 -2.806 1.00 89.00 141 GLU A O 1
ATOM 1165 N N . ARG A 1 142 ? 9.759 5.898 -3.984 1.00 86.3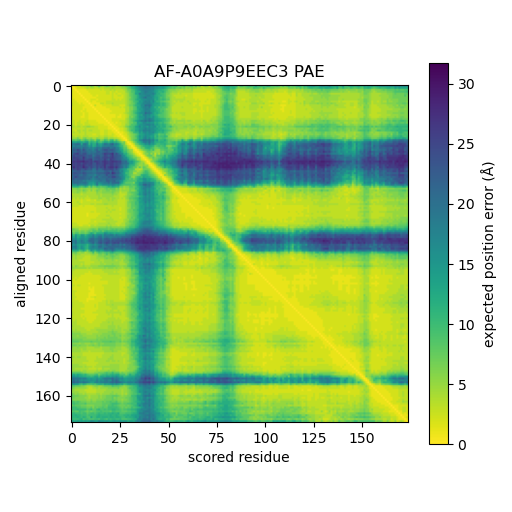1 142 ARG A N 1
ATOM 1166 C CA . ARG A 1 142 ? 9.445 6.747 -2.822 1.00 86.31 142 ARG A CA 1
ATOM 1167 C C . ARG A 1 142 ? 8.422 6.137 -1.873 1.00 86.31 142 ARG A C 1
ATOM 1169 O O . ARG A 1 142 ? 8.432 6.473 -0.693 1.00 86.31 142 ARG A O 1
ATOM 1176 N N . CYS A 1 143 ? 7.535 5.284 -2.369 1.00 88.19 143 CYS A N 1
ATOM 1177 C CA . CYS A 1 143 ? 6.488 4.661 -1.572 1.00 88.19 143 CYS A CA 1
ATOM 1178 C C . CYS A 1 143 ? 6.903 3.262 -1.099 1.00 88.19 143 CYS A C 1
ATOM 1180 O O . CYS A 1 143 ? 7.074 3.041 0.095 1.00 88.19 143 CYS A O 1
ATOM 1182 N N . ILE A 1 144 ? 7.091 2.322 -2.028 1.00 89.94 144 ILE A N 1
ATOM 1183 C CA . ILE A 1 144 ? 7.228 0.889 -1.730 1.00 89.94 144 ILE A CA 1
ATOM 1184 C C . ILE A 1 144 ? 8.680 0.543 -1.389 1.00 89.94 144 ILE A C 1
ATOM 1186 O O . ILE A 1 144 ? 8.946 -0.064 -0.353 1.00 89.94 144 ILE A O 1
ATOM 1190 N N . ALA A 1 145 ? 9.642 0.955 -2.222 1.00 88.62 145 ALA A N 1
ATOM 1191 C CA . ALA A 1 145 ? 11.047 0.618 -1.980 1.00 88.62 145 ALA A CA 1
ATOM 1192 C C . ALA A 1 145 ? 11.574 1.291 -0.706 1.00 88.62 145 ALA A C 1
ATOM 1194 O O . ALA A 1 145 ? 12.243 0.653 0.106 1.00 88.62 145 ALA A O 1
ATOM 1195 N N . ARG A 1 146 ? 11.219 2.563 -0.478 1.00 85.50 146 ARG A N 1
ATOM 1196 C CA . ARG A 1 146 ? 11.589 3.286 0.747 1.00 85.50 146 ARG A CA 1
ATOM 1197 C C . ARG A 1 146 ? 10.959 2.692 1.998 1.00 85.50 146 ARG A C 1
ATOM 1199 O O . ARG A 1 146 ? 11.659 2.605 3.004 1.00 85.50 146 ARG A O 1
ATOM 1206 N N . PHE A 1 147 ? 9.713 2.218 1.937 1.00 85.38 147 PHE A N 1
ATOM 1207 C CA . PHE A 1 147 ? 9.103 1.485 3.050 1.00 85.38 147 PHE A CA 1
ATOM 1208 C C . PHE A 1 147 ? 9.948 0.268 3.456 1.00 85.38 147 PHE A C 1
ATOM 1210 O O . PHE A 1 147 ? 10.201 0.056 4.640 1.00 85.38 147 PHE A O 1
ATOM 1217 N N . HIS A 1 148 ? 10.476 -0.469 2.477 1.00 85.38 148 HIS A N 1
ATOM 1218 C CA . HIS A 1 148 ? 11.300 -1.650 2.727 1.00 85.38 148 HIS A CA 1
ATOM 1219 C C . HIS A 1 148 ? 12.789 -1.374 2.967 1.00 85.38 148 HIS A C 1
ATOM 1221 O O . HIS A 1 148 ? 13.508 -2.300 3.334 1.00 85.38 148 HIS A O 1
ATOM 1227 N N . SER A 1 149 ? 13.255 -0.130 2.827 1.00 82.69 149 SER A N 1
ATOM 1228 C CA . SER A 1 149 ? 14.687 0.219 2.857 1.00 82.69 149 SER A CA 1
ATOM 1229 C C . SER A 1 149 ? 15.430 -0.181 4.136 1.00 82.69 149 SER A C 1
ATOM 1231 O O . SER A 1 149 ? 16.637 -0.398 4.094 1.00 82.69 149 SER A O 1
ATOM 1233 N N . GLN A 1 150 ? 14.714 -0.289 5.257 1.00 71.31 150 GLN A N 1
ATOM 1234 C CA . GLN A 1 150 ? 15.257 -0.667 6.569 1.00 71.31 150 GLN A CA 1
ATOM 1235 C C . GLN A 1 150 ? 14.741 -2.032 7.052 1.00 71.31 150 GLN A C 1
ATOM 1237 O O . GLN A 1 150 ? 15.006 -2.437 8.181 1.00 71.31 150 GLN A O 1
ATOM 1242 N N . SER A 1 151 ? 13.977 -2.745 6.220 1.00 68.88 151 SER A N 1
ATOM 1243 C CA . SER A 1 151 ? 13.387 -4.039 6.562 1.00 68.88 151 SER A CA 1
ATOM 1244 C C . SER A 1 151 ? 14.089 -5.168 5.810 1.00 68.88 151 SER A C 1
ATOM 1246 O O . SER A 1 151 ? 14.374 -5.050 4.623 1.00 68.88 151 SER A O 1
ATOM 1248 N N . THR A 1 152 ? 14.288 -6.314 6.458 1.00 55.97 152 T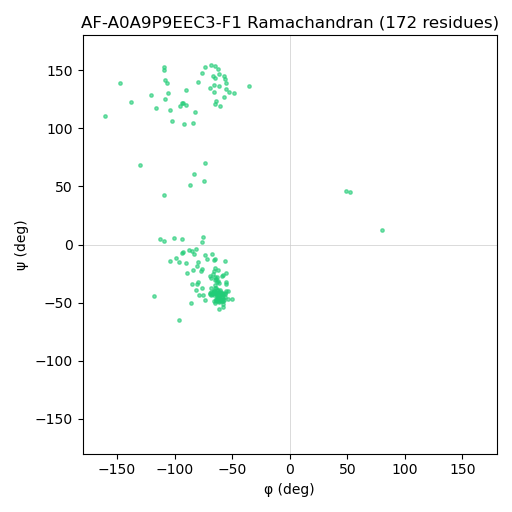HR A N 1
ATOM 1249 C CA . THR A 1 152 ? 14.761 -7.550 5.804 1.00 55.97 152 THR A CA 1
ATOM 1250 C C . THR A 1 152 ? 13.673 -8.241 4.975 1.00 55.97 152 THR A C 1
ATOM 1252 O O . THR A 1 152 ? 13.892 -9.337 4.459 1.00 55.97 152 THR A O 1
ATOM 1255 N N . GLN A 1 153 ? 12.495 -7.623 4.817 1.00 60.25 153 GLN A N 1
ATOM 1256 C CA . GLN A 1 153 ? 11.454 -8.095 3.906 1.00 60.25 153 GLN A CA 1
ATOM 1257 C C . GLN A 1 153 ? 11.866 -7.797 2.456 1.00 60.25 153 GLN A C 1
ATOM 1259 O O . GLN A 1 153 ? 11.290 -6.955 1.780 1.00 60.25 153 GLN A O 1
ATOM 1264 N N . VAL A 1 154 ? 12.876 -8.525 1.977 1.00 59.16 154 VAL A N 1
ATOM 1265 C CA . VAL A 1 154 ? 13.424 -8.467 0.609 1.00 59.16 154 VAL A CA 1
ATOM 1266 C C . VAL A 1 154 ? 12.415 -8.990 -0.434 1.00 59.16 154 VAL A C 1
ATOM 1268 O O . VAL A 1 154 ? 12.627 -8.857 -1.634 1.00 59.16 154 VAL A O 1
ATOM 1271 N N . LEU A 1 155 ? 11.292 -9.564 0.014 1.00 78.44 155 LEU A N 1
ATOM 1272 C CA . LEU A 1 155 ? 10.312 -10.270 -0.813 1.00 78.44 155 LEU A CA 1
ATOM 1273 C C . LEU A 1 155 ? 8.985 -9.511 -0.970 1.00 78.44 155 LEU A C 1
ATOM 1275 O O . LEU A 1 155 ? 7.910 -10.109 -0.874 1.00 78.44 155 LEU A O 1
ATOM 1279 N N . ASP A 1 156 ? 9.031 -8.194 -1.183 1.00 90.06 156 ASP A N 1
ATOM 1280 C CA . ASP A 1 156 ? 7.820 -7.476 -1.583 1.00 90.06 156 ASP A CA 1
ATOM 1281 C C . ASP A 1 156 ? 7.343 -7.980 -2.961 1.00 90.06 156 ASP A C 1
ATOM 1283 O O . ASP A 1 156 ? 8.109 -7.937 -3.926 1.00 90.06 156 ASP A O 1
ATOM 1287 N N . PRO A 1 157 ? 6.091 -8.459 -3.098 1.00 91.38 157 PRO A N 1
ATOM 1288 C CA . PRO A 1 157 ? 5.634 -9.094 -4.331 1.00 91.38 157 PRO A CA 1
ATOM 1289 C C . PRO A 1 157 ? 5.606 -8.143 -5.533 1.00 91.38 157 PRO A C 1
ATOM 1291 O O . PRO A 1 157 ? 5.800 -8.594 -6.662 1.00 91.38 157 PRO A O 1
ATOM 1294 N N . VAL A 1 158 ? 5.386 -6.842 -5.315 1.00 92.00 158 VAL A N 1
ATOM 1295 C CA . VAL A 1 158 ? 5.362 -5.850 -6.395 1.00 92.00 158 VAL A CA 1
ATOM 1296 C C . VAL A 1 158 ? 6.784 -5.598 -6.887 1.00 92.00 158 VAL A C 1
ATOM 1298 O O . VAL A 1 158 ? 7.023 -5.671 -8.092 1.00 92.00 158 VAL A O 1
ATOM 1301 N N . LEU A 1 159 ? 7.735 -5.372 -5.974 1.00 91.69 159 LEU A N 1
ATOM 1302 C CA . LEU A 1 159 ? 9.145 -5.175 -6.329 1.00 91.69 159 LEU A CA 1
ATOM 1303 C C . LEU A 1 159 ? 9.756 -6.431 -6.959 1.00 91.69 159 LEU A C 1
ATOM 1305 O O . LEU A 1 159 ? 10.373 -6.345 -8.020 1.00 91.69 159 LEU A O 1
ATOM 1309 N N . CYS A 1 160 ? 9.548 -7.606 -6.357 1.00 91.12 160 CYS A N 1
ATOM 1310 C CA . CYS A 1 160 ? 10.076 -8.867 -6.873 1.00 91.12 160 CYS A CA 1
ATOM 1311 C C . CYS A 1 160 ? 9.574 -9.163 -8.283 1.00 91.12 160 CYS A C 1
ATOM 1313 O O . CYS A 1 160 ? 10.369 -9.539 -9.143 1.00 91.12 160 CYS A O 1
ATOM 1315 N N . LEU A 1 161 ? 8.276 -8.979 -8.548 1.00 88.50 161 LEU A N 1
ATOM 1316 C CA . LEU A 1 161 ? 7.758 -9.208 -9.890 1.00 88.50 161 LEU A CA 1
ATOM 1317 C C . LEU A 1 161 ? 8.259 -8.147 -10.871 1.00 88.50 161 LEU A C 1
ATOM 1319 O O . LEU A 1 161 ? 8.629 -8.488 -11.994 1.00 88.50 161 LEU A O 1
ATOM 1323 N N . PHE A 1 162 ? 8.288 -6.876 -10.470 1.00 88.38 162 PHE A N 1
ATOM 1324 C CA . PHE A 1 162 ? 8.782 -5.807 -11.331 1.00 88.38 162 PHE A CA 1
ATOM 1325 C C . PHE A 1 162 ? 10.223 -6.082 -11.790 1.00 88.38 162 PHE A C 1
ATOM 1327 O O . PHE A 1 162 ? 10.495 -6.058 -12.990 1.00 88.38 162 PHE A O 1
ATOM 1334 N N . PHE A 1 163 ? 11.120 -6.448 -10.870 1.00 87.88 163 PHE A N 1
ATOM 1335 C CA . PHE A 1 163 ? 12.497 -6.813 -11.213 1.00 87.88 163 PHE A CA 1
ATOM 1336 C C . PHE A 1 163 ? 12.583 -8.131 -11.986 1.00 87.88 163 PHE A C 1
ATOM 1338 O O . PHE A 1 163 ? 13.284 -8.205 -12.993 1.00 87.88 163 PHE A O 1
ATOM 1345 N N . GLY A 1 164 ? 11.836 -9.156 -11.569 1.00 88.19 164 GLY A N 1
ATOM 1346 C CA . GLY A 1 164 ? 11.834 -10.464 -12.227 1.00 88.19 164 GLY A CA 1
ATOM 1347 C C . GLY A 1 164 ? 11.318 -10.424 -13.667 1.00 88.19 164 GLY A C 1
ATOM 1348 O O . GLY A 1 164 ? 11.746 -11.216 -14.499 1.00 88.19 164 GLY A O 1
ATOM 1349 N N . THR A 1 165 ? 10.438 -9.474 -13.991 1.00 87.62 165 THR A N 1
ATOM 1350 C CA . THR A 1 165 ? 9.884 -9.309 -15.343 1.00 87.62 165 THR A CA 1
ATOM 1351 C C . THR A 1 165 ? 10.645 -8.305 -16.205 1.00 87.62 165 THR A C 1
ATOM 1353 O O . THR A 1 165 ? 10.387 -8.227 -17.405 1.00 87.62 165 THR A O 1
ATOM 1356 N N . TYR A 1 166 ? 11.620 -7.581 -15.645 1.00 87.75 166 TYR A N 1
ATOM 1357 C CA . TYR A 1 166 ? 12.381 -6.558 -16.366 1.00 87.75 166 TYR A CA 1
ATOM 1358 C C . TYR A 1 166 ? 13.095 -7.115 -17.604 1.00 87.75 166 TYR A C 1
ATOM 1360 O O . TYR A 1 166 ? 13.050 -6.517 -18.676 1.00 87.75 166 TYR A O 1
ATOM 1368 N N . ALA A 1 167 ? 13.704 -8.299 -17.484 1.00 88.19 167 ALA A N 1
ATOM 1369 C CA . ALA A 1 167 ? 14.414 -8.948 -18.586 1.00 88.19 167 ALA A CA 1
ATOM 1370 C C . ALA A 1 167 ? 13.497 -9.358 -19.755 1.00 88.19 167 ALA A C 1
ATOM 1372 O O . ALA A 1 167 ? 13.982 -9.550 -20.866 1.00 88.19 167 ALA A O 1
ATOM 1373 N N . HIS A 1 168 ? 12.188 -9.479 -19.515 1.00 87.69 168 HIS A N 1
ATOM 1374 C CA . HIS A 1 168 ? 11.198 -9.828 -20.535 1.00 87.69 168 HIS A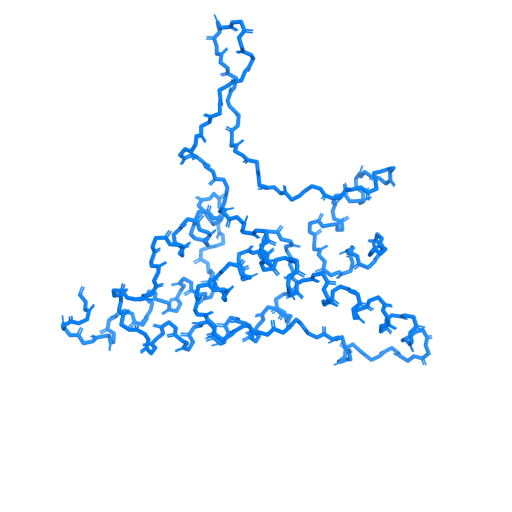 CA 1
ATOM 1375 C C . HIS A 1 168 ? 10.651 -8.614 -21.296 1.00 87.69 168 HIS A C 1
ATOM 1377 O O . HIS A 1 168 ? 9.862 -8.791 -22.224 1.00 87.69 168 HIS A O 1
ATOM 1383 N N . ARG A 1 169 ? 11.039 -7.390 -20.919 1.00 87.19 169 ARG A N 1
ATOM 1384 C CA . ARG A 1 169 ? 10.672 -6.176 -21.656 1.00 87.19 169 ARG A CA 1
ATOM 1385 C C . ARG A 1 169 ? 11.464 -6.067 -22.957 1.00 87.19 169 ARG A C 1
ATOM 1387 O O . ARG A 1 169 ? 12.580 -6.579 -23.069 1.00 87.19 169 ARG A O 1
ATOM 1394 N N . THR A 1 170 ? 10.885 -5.390 -23.944 1.00 89.00 170 THR A N 1
ATOM 1395 C CA . THR A 1 170 ? 11.548 -5.176 -25.234 1.00 89.00 170 THR A CA 1
ATOM 1396 C C . THR A 1 170 ? 12.800 -4.304 -25.064 1.00 89.00 170 THR A C 1
ATOM 1398 O O . THR A 1 170 ? 12.883 -3.525 -24.110 1.00 89.00 170 THR A O 1
ATOM 1401 N N . PRO A 1 171 ? 13.807 -4.420 -25.949 1.00 88.12 171 PRO A N 1
ATOM 1402 C CA . PRO A 1 171 ? 14.987 -3.558 -25.913 1.00 88.12 171 PRO A CA 1
ATOM 1403 C C . PRO A 1 171 ? 14.668 -2.060 -25.953 1.00 88.12 171 PRO A C 1
ATOM 1405 O O . PRO A 1 171 ? 15.396 -1.295 -25.346 1.00 88.12 171 PRO A O 1
ATOM 1408 N N . GLU A 1 172 ? 13.590 -1.653 -26.625 1.00 89.06 172 GLU A N 1
ATOM 1409 C CA . GLU A 1 172 ? 13.182 -0.248 -26.751 1.00 89.06 172 GLU A CA 1
ATOM 1410 C C . GLU A 1 172 ? 12.496 0.302 -25.494 1.00 89.06 172 GLU A C 1
ATOM 1412 O O . GLU A 1 172 ? 12.420 1.516 -25.320 1.00 89.06 172 GLU A O 1
ATOM 1417 N N . ASP A 1 173 ? 11.937 -0.575 -24.656 1.00 86.44 173 ASP A N 1
ATOM 1418 C CA . ASP A 1 173 ? 11.274 -0.182 -23.410 1.00 86.44 173 ASP A CA 1
ATOM 1419 C C . ASP A 1 173 ? 12.255 -0.123 -22.228 1.00 86.44 173 ASP A C 1
ATOM 1421 O O . ASP A 1 173 ? 11.986 0.607 -21.277 1.00 86.44 173 ASP A O 1
ATOM 1425 N N . ARG A 1 174 ? 13.371 -0.870 -22.290 1.00 84.00 174 ARG A N 1
ATOM 1426 C CA . ARG A 1 174 ? 14.455 -0.897 -21.285 1.00 84.00 174 ARG A CA 1
ATOM 1427 C C . ARG A 1 174 ? 15.386 0.305 -21.398 1.00 84.00 174 ARG A C 1
ATOM 1429 O O . ARG A 1 174 ? 15.817 0.771 -20.321 1.00 84.00 174 ARG A O 1
#

Radius of gyration: 18.53 Å; Cα contacts (8 Å, |Δi|>4): 185; chains: 1; bounding box: 50×43×53 Å

Foldseek 3Di:
DDLVLLLVFFVQSVVVCVVVVVDPDDDQQQAQDWDQDPPDPDRTDRDPVLTQADADPVLCVPWVVVLSVVQVVVVVVCVPPPDPVPRDATDADPDLLSLLNNLLVCVSRVGPPVRCVVSLVNNLVVLLVDQPVRNPVVNNCRRVVSNCVPPPCPCDPNVVSNVVCPVVDDPVSD

Solvent-accessible surface area (backbone atoms only — not comparable to full-atom values): 10290 Å² total; per-residue (Å²): 128,60,68,72,48,44,37,71,55,14,50,49,45,32,55,50,43,70,80,37,72,89,60,90,74,86,79,75,78,76,52,61,43,68,43,74,39,86,93,50,98,51,71,57,44,78,38,79,89,63,38,47,24,54,63,60,67,61,43,44,63,70,29,48,50,55,32,51,49,48,41,45,56,45,50,76,63,34,84,82,55,93,58,84,87,68,67,72,70,61,71,77,64,87,50,69,67,55,36,54,37,37,50,28,44,37,58,73,34,39,38,53,63,85,71,46,44,65,51,52,54,53,46,46,55,48,49,73,74,39,56,58,94,73,53,50,58,70,55,48,41,47,18,52,50,36,53,36,70,88,45,89,65,79,74,44,68,60,61,47,48,54,62,71,47,51,81,76,51,54,82,90,57,107

Nearest PDB structures (foldseek):
  3uun-assembly3_B  TM=2.536E-01  e=9.621E+00  Homo sapiens

Mean predicted aligned error: 8.12 Å

Sequence (174 aa):
IDRNTLMVCSGLAKDYFTWHPEKLHLHLPVTYPRKHADGSTQCYTIRQDEAFGHVAREPIIQHLIPWFTAVEKAKQSLETNRDPKKIPRPEIPDSLLEKIHLYAAMLHLEVPRFIQRPLIEALTQQLYRTPLRNCHLTVIERCIARFHSQSTQVLDPVLCLFFGTYAHRTPEDR